Protein AF-A0A921HSR6-F1 (afdb_monomer)

Mean predicted aligned error: 4.41 Å

Structure (mmCIF, N/CA/C/O backbone):
data_AF-A0A921HSR6-F1
#
_entry.id   AF-A0A921HSR6-F1
#
loop_
_atom_site.group_PDB
_atom_site.id
_atom_site.type_symbol
_atom_site.label_atom_id
_atom_site.label_alt_id
_atom_site.label_comp_id
_atom_site.label_asym_id
_atom_site.label_entity_id
_atom_site.label_seq_id
_atom_site.pdbx_PDB_ins_code
_atom_site.Cartn_x
_atom_site.Cartn_y
_atom_site.Cartn_z
_atom_site.occupancy
_atom_site.B_iso_or_equiv
_atom_site.auth_seq_id
_atom_site.auth_comp_id
_atom_site.auth_asym_id
_atom_site.auth_atom_id
_atom_site.pdbx_PDB_model_num
ATOM 1 N N . MET A 1 1 ? 21.920 -7.507 -23.221 1.00 62.16 1 MET A N 1
ATOM 2 C CA . MET A 1 1 ? 20.585 -6.896 -23.025 1.00 62.16 1 MET A CA 1
ATOM 3 C C . MET A 1 1 ? 20.753 -5.395 -23.189 1.00 62.16 1 MET A C 1
ATOM 5 O O . MET A 1 1 ? 21.742 -4.895 -22.670 1.00 62.16 1 MET A O 1
ATOM 9 N N . SER A 1 2 ? 19.909 -4.695 -23.956 1.00 88.50 2 SER A N 1
ATOM 10 C CA . SER A 1 2 ? 20.078 -3.237 -24.112 1.00 88.50 2 SER A CA 1
ATOM 11 C C . SER A 1 2 ? 19.652 -2.505 -22.833 1.00 88.50 2 SER A C 1
ATOM 13 O O . SER A 1 2 ? 18.713 -2.935 -22.165 1.00 88.50 2 SER A O 1
ATOM 15 N N . GLU A 1 3 ? 20.315 -1.397 -22.490 1.00 90.19 3 GLU A N 1
ATOM 16 C CA . GLU A 1 3 ? 19.993 -0.588 -21.297 1.00 90.19 3 GLU A CA 1
ATOM 17 C C . GLU A 1 3 ? 18.520 -0.142 -21.273 1.00 90.19 3 GLU A C 1
ATOM 19 O O . GLU A 1 3 ? 17.867 -0.151 -20.229 1.00 90.19 3 GLU A O 1
ATOM 24 N N . ILE A 1 4 ? 17.958 0.155 -22.449 1.00 92.88 4 ILE A N 1
ATOM 25 C CA . ILE A 1 4 ? 16.549 0.528 -22.627 1.00 92.88 4 ILE A CA 1
ATOM 26 C C . ILE A 1 4 ? 15.613 -0.617 -22.214 1.00 92.88 4 ILE A C 1
ATOM 28 O O . ILE A 1 4 ? 14.612 -0.382 -21.538 1.00 92.88 4 ILE A O 1
ATOM 32 N N . GLN A 1 5 ? 15.930 -1.865 -22.577 1.00 91.75 5 GLN A N 1
ATOM 33 C CA . GLN A 1 5 ? 15.120 -3.023 -22.180 1.00 91.75 5 GLN A CA 1
ATOM 34 C C . GLN A 1 5 ? 15.128 -3.225 -20.662 1.00 91.75 5 GLN A C 1
ATOM 36 O O . GLN A 1 5 ? 14.094 -3.556 -20.080 1.00 91.75 5 GLN A O 1
ATOM 41 N N . GLU A 1 6 ? 16.272 -3.014 -20.007 1.00 93.56 6 GLU A N 1
ATOM 42 C CA . GLU A 1 6 ? 16.366 -3.139 -18.552 1.00 93.56 6 GLU A CA 1
ATOM 43 C C . GLU A 1 6 ? 15.585 -2.032 -17.831 1.00 93.56 6 GLU A C 1
ATOM 45 O O . GLU A 1 6 ? 14.879 -2.308 -16.859 1.00 93.56 6 GLU A O 1
ATOM 50 N N . PHE A 1 7 ? 15.644 -0.800 -18.341 1.00 93.62 7 PHE A N 1
ATOM 51 C CA . PHE A 1 7 ? 14.842 0.310 -17.834 1.00 93.62 7 PHE A CA 1
ATOM 52 C C . PHE A 1 7 ? 13.336 0.032 -17.948 1.00 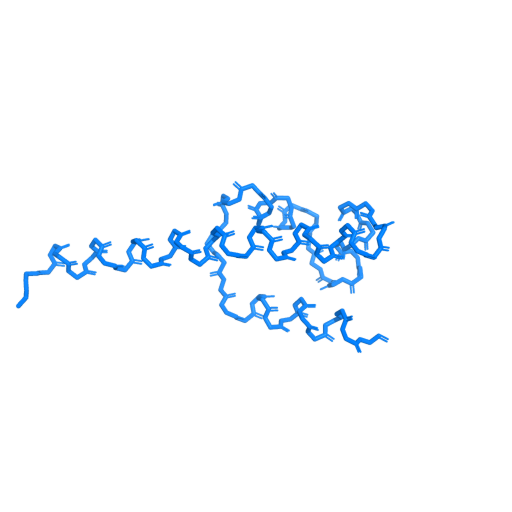93.62 7 PHE A C 1
ATOM 54 O O . PHE A 1 7 ? 12.621 0.108 -16.949 1.00 93.62 7 PHE A O 1
ATOM 61 N N . ILE A 1 8 ? 12.861 -0.369 -19.135 1.00 94.06 8 ILE A N 1
ATOM 62 C CA . ILE A 1 8 ? 11.445 -0.704 -19.363 1.00 94.06 8 ILE A CA 1
ATOM 63 C C . ILE A 1 8 ? 10.998 -1.820 -18.415 1.00 94.06 8 ILE A C 1
ATOM 65 O O . ILE A 1 8 ? 9.930 -1.725 -17.810 1.00 94.06 8 ILE A O 1
ATOM 69 N N . LYS A 1 9 ? 11.828 -2.853 -18.228 1.00 94.56 9 LYS A N 1
ATOM 70 C CA . LYS A 1 9 ? 11.532 -3.949 -17.300 1.00 94.56 9 LYS A CA 1
ATOM 71 C C . LYS A 1 9 ? 11.365 -3.453 -15.861 1.00 94.56 9 LYS A C 1
ATOM 73 O O . LYS A 1 9 ? 10.420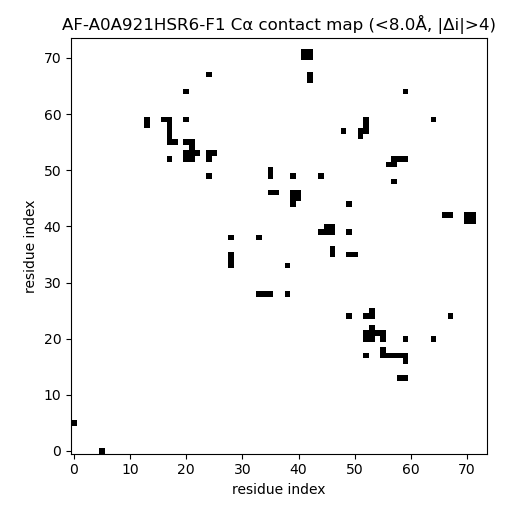 -3.874 -15.200 1.00 94.56 9 LYS A O 1
ATOM 78 N N . LYS A 1 10 ? 12.235 -2.557 -15.383 1.00 92.56 10 LYS A N 1
ATOM 79 C CA . LYS A 1 10 ? 12.144 -1.981 -14.027 1.00 92.56 10 LYS A CA 1
ATOM 80 C C . LYS A 1 10 ? 10.867 -1.160 -13.842 1.00 92.56 10 LYS A C 1
ATOM 82 O O . LYS A 1 10 ? 10.175 -1.335 -12.843 1.00 92.56 10 LYS A O 1
ATOM 87 N N . VAL A 1 11 ? 10.521 -0.320 -14.818 1.00 93.00 11 VAL A N 1
ATOM 88 C CA . VAL A 1 11 ? 9.278 0.470 -14.782 1.00 93.00 11 VAL A CA 1
ATOM 89 C C . VAL A 1 11 ? 8.055 -0.445 -14.763 1.00 93.00 11 VAL A C 1
ATOM 91 O O . VAL A 1 11 ? 7.174 -0.278 -13.925 1.00 93.00 11 VAL A O 1
ATOM 94 N N . TYR A 1 12 ? 8.022 -1.457 -15.631 1.00 93.19 12 TYR A N 1
ATOM 95 C CA . TYR A 1 12 ? 6.914 -2.407 -15.687 1.00 93.19 12 TYR A CA 1
ATOM 96 C C . TYR A 1 12 ? 6.756 -3.200 -14.382 1.00 93.19 12 TYR A C 1
ATOM 98 O O . TYR A 1 12 ? 5.644 -3.371 -13.888 1.00 93.19 12 TYR A O 1
ATOM 106 N N . GLN A 1 13 ? 7.868 -3.627 -13.772 1.00 92.00 13 GLN A N 1
ATOM 107 C CA . GLN A 1 13 ? 7.850 -4.266 -12.454 1.00 92.00 13 GLN A CA 1
ATOM 108 C C . GLN A 1 13 ? 7.282 -3.342 -11.372 1.00 92.00 13 GLN A C 1
ATOM 110 O O . GLN A 1 13 ? 6.493 -3.798 -10.548 1.00 92.00 13 GLN A O 1
ATOM 115 N N . GLN A 1 14 ? 7.628 -2.053 -11.388 1.00 91.31 14 GLN A N 1
ATOM 116 C CA . GLN A 1 14 ? 7.078 -1.089 -10.435 1.00 91.31 14 GLN A CA 1
ATOM 117 C C . GLN A 1 14 ? 5.570 -0.875 -10.635 1.00 91.31 14 GLN A C 1
ATOM 119 O O . GLN A 1 14 ? 4.841 -0.789 -9.652 1.00 91.31 14 GLN A O 1
ATOM 124 N N . ILE A 1 15 ? 5.089 -0.845 -11.882 1.00 92.19 15 ILE A N 1
ATOM 125 C CA . ILE A 1 15 ? 3.652 -0.741 -12.189 1.00 92.19 15 ILE A CA 1
ATOM 126 C C . ILE A 1 15 ? 2.886 -1.936 -11.611 1.00 92.19 15 ILE A C 1
ATOM 128 O O . ILE A 1 15 ? 1.859 -1.742 -10.963 1.00 92.19 15 ILE A O 1
ATOM 132 N N . ILE A 1 16 ? 3.401 -3.158 -11.795 1.00 91.44 16 ILE A N 1
ATOM 133 C CA . ILE A 1 16 ? 2.790 -4.367 -11.222 1.00 91.44 16 ILE A CA 1
ATOM 134 C C . ILE A 1 16 ? 2.763 -4.282 -9.694 1.00 91.44 16 ILE A C 1
ATOM 136 O O . ILE A 1 16 ? 1.718 -4.497 -9.091 1.00 91.44 16 ILE A O 1
ATOM 140 N N . LEU A 1 17 ? 3.883 -3.907 -9.068 1.00 90.19 17 LEU A N 1
ATOM 141 C CA . LEU A 1 17 ? 3.955 -3.758 -7.613 1.00 90.19 17 LEU A CA 1
ATOM 142 C C . LEU A 1 17 ? 2.949 -2.729 -7.080 1.00 90.19 17 LEU A C 1
ATOM 144 O O . LEU A 1 17 ? 2.320 -2.972 -6.052 1.00 90.19 17 LEU A O 1
ATOM 148 N N . ASN A 1 18 ? 2.782 -1.599 -7.770 1.00 91.00 18 ASN A N 1
ATOM 149 C CA . ASN A 1 18 ? 1.817 -0.571 -7.383 1.00 91.00 18 ASN A CA 1
ATOM 150 C C . ASN A 1 18 ? 0.375 -1.085 -7.510 1.00 91.00 18 ASN A C 1
ATOM 152 O O . ASN A 1 18 ? -0.436 -0.833 -6.621 1.00 91.00 18 ASN A O 1
ATOM 156 N N . LEU A 1 19 ? 0.063 -1.835 -8.574 1.00 91.69 19 LEU A N 1
ATOM 157 C CA . LEU A 1 19 ? -1.259 -2.431 -8.780 1.00 91.69 19 LEU A CA 1
ATOM 158 C C . LEU A 1 19 ? -1.587 -3.470 -7.700 1.00 91.69 19 LEU A C 1
ATOM 160 O O . LEU A 1 19 ? -2.647 -3.398 -7.077 1.00 91.69 19 LEU A O 1
ATOM 164 N N . ASP A 1 20 ? -0.665 -4.397 -7.443 1.00 89.62 20 ASP A N 1
ATOM 165 C CA . ASP A 1 20 ? -0.837 -5.428 -6.419 1.00 89.62 20 ASP A CA 1
ATOM 166 C C . ASP A 1 20 ? -1.026 -4.792 -5.037 1.00 89.62 20 ASP A C 1
ATOM 168 O O . ASP A 1 20 ? -1.907 -5.187 -4.269 1.00 89.62 20 ASP A O 1
ATOM 172 N N . ALA A 1 21 ? -0.248 -3.750 -4.731 1.00 90.12 21 ALA A N 1
ATOM 173 C CA . ALA A 1 21 ? -0.392 -2.997 -3.494 1.00 90.12 21 ALA A CA 1
ATOM 174 C C . ALA A 1 21 ? -1.759 -2.307 -3.384 1.00 90.12 21 ALA A C 1
ATOM 176 O O . ALA A 1 21 ? -2.388 -2.387 -2.328 1.00 90.12 21 ALA A O 1
ATOM 177 N N . ALA A 1 22 ? -2.233 -1.663 -4.455 1.00 93.00 22 ALA A N 1
ATOM 178 C CA . ALA A 1 22 ? -3.528 -0.987 -4.483 1.00 93.00 22 ALA A CA 1
ATOM 179 C C . ALA A 1 22 ? -4.674 -1.955 -4.153 1.00 93.00 22 ALA A C 1
ATOM 181 O O . ALA A 1 22 ? -5.518 -1.655 -3.301 1.00 93.00 22 ALA A O 1
ATOM 182 N N . VAL A 1 23 ? -4.664 -3.140 -4.773 1.00 92.25 23 VAL A N 1
ATOM 183 C CA . VAL A 1 23 ? -5.657 -4.196 -4.535 1.00 92.25 23 VAL A CA 1
ATOM 184 C C . VAL A 1 23 ? -5.575 -4.699 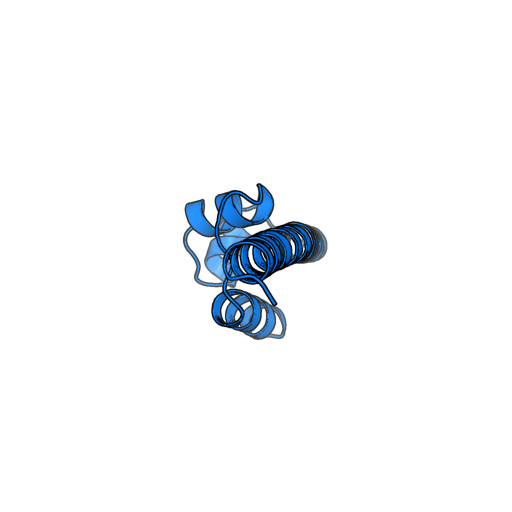-3.095 1.00 92.25 23 VAL A C 1
ATOM 186 O O . VAL A 1 23 ? -6.576 -4.674 -2.379 1.00 92.25 23 VAL A O 1
ATOM 189 N N . LEU A 1 24 ? -4.383 -5.091 -2.633 1.00 90.06 24 LEU A N 1
ATOM 190 C CA . LEU A 1 24 ? -4.196 -5.661 -1.295 1.00 90.06 24 LEU A CA 1
ATOM 191 C C . LEU A 1 24 ? -4.585 -4.690 -0.177 1.00 90.06 24 LEU A C 1
ATOM 193 O O . LEU A 1 24 ? -5.248 -5.090 0.781 1.00 90.06 24 LEU A O 1
ATOM 197 N N . VAL A 1 25 ? -4.190 -3.420 -0.291 1.00 91.25 25 VAL A N 1
ATOM 198 C CA . VAL A 1 25 ? -4.508 -2.388 0.705 1.00 91.25 25 VAL A CA 1
ATOM 199 C C . VAL A 1 25 ? -6.005 -2.099 0.732 1.00 91.25 25 VAL A C 1
ATOM 201 O O . VAL A 1 25 ? -6.599 -2.066 1.813 1.00 91.25 25 VAL A O 1
ATOM 204 N N . THR A 1 26 ? -6.629 -1.975 -0.442 1.00 93.44 26 THR A N 1
ATOM 205 C CA . THR A 1 26 ? -8.076 -1.756 -0.556 1.00 93.44 26 THR A CA 1
ATOM 206 C C . THR A 1 26 ? -8.859 -2.913 0.062 1.00 93.44 26 THR A C 1
ATOM 208 O O . THR A 1 26 ? -9.783 -2.691 0.850 1.00 93.44 26 THR A O 1
ATOM 211 N N . ASP A 1 27 ? -8.492 -4.150 -0.268 1.00 92.88 27 ASP A N 1
ATOM 212 C CA . ASP A 1 27 ? -9.167 -5.346 0.229 1.00 92.88 27 ASP A CA 1
ATOM 213 C C . ASP A 1 27 ? -8.999 -5.508 1.733 1.00 92.88 27 ASP A C 1
ATOM 215 O O . ASP A 1 27 ? -9.964 -5.810 2.435 1.00 92.88 27 ASP A O 1
ATOM 219 N N . LEU A 1 28 ? -7.793 -5.280 2.251 1.00 90.94 28 LEU A N 1
ATOM 220 C CA . LEU A 1 28 ? -7.528 -5.336 3.682 1.00 90.94 28 LEU A CA 1
ATOM 221 C C . LEU A 1 28 ? -8.356 -4.296 4.440 1.00 90.94 28 LEU A C 1
ATOM 223 O O . LEU A 1 28 ? -9.037 -4.642 5.405 1.00 90.94 28 LEU A O 1
ATOM 227 N N . ARG A 1 29 ? -8.367 -3.042 3.976 1.00 94.19 29 ARG A N 1
ATOM 228 C CA . ARG A 1 29 ? -9.173 -1.985 4.590 1.00 94.19 29 ARG A CA 1
ATOM 229 C C . ARG A 1 29 ? -10.662 -2.333 4.593 1.00 94.19 29 ARG A C 1
ATOM 231 O O . ARG A 1 29 ? -11.333 -2.145 5.608 1.00 94.19 29 ARG A O 1
ATOM 238 N N . LYS A 1 30 ? -11.177 -2.849 3.472 1.00 93.94 30 LYS A N 1
ATOM 239 C CA . LYS A 1 30 ? -12.575 -3.289 3.357 1.00 93.94 30 LYS A CA 1
ATOM 240 C C . LYS A 1 30 ? -12.886 -4.459 4.290 1.00 93.94 30 LYS A C 1
ATOM 242 O O . LYS A 1 30 ? -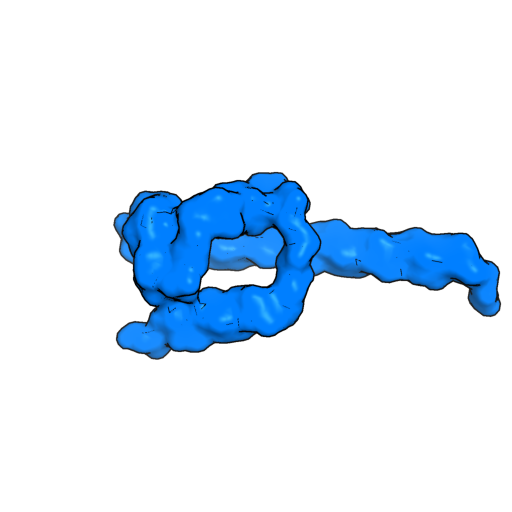13.926 -4.435 4.938 1.00 93.94 30 LYS A O 1
ATOM 247 N N . LYS A 1 31 ? -11.989 -5.445 4.416 1.00 93.00 31 LYS A N 1
ATOM 248 C CA . LYS A 1 31 ? -12.140 -6.585 5.344 1.00 93.00 31 LYS A CA 1
ATOM 249 C C . LYS A 1 31 ? -12.198 -6.152 6.807 1.00 93.00 31 LYS A C 1
ATOM 251 O O . LYS A 1 31 ? -12.918 -6.761 7.587 1.00 93.00 31 LYS A O 1
ATOM 256 N N . LEU A 1 32 ? -11.470 -5.096 7.162 1.00 91.00 32 LEU A N 1
ATOM 257 C CA . LEU A 1 32 ? -11.506 -4.494 8.496 1.00 91.00 32 LEU A CA 1
ATOM 258 C C . LEU A 1 32 ? -12.698 -3.543 8.699 1.00 91.00 32 LEU A C 1
ATOM 260 O O . LEU A 1 32 ? -12.867 -3.012 9.792 1.00 91.00 32 LEU A O 1
ATOM 264 N N . ASN A 1 33 ? -13.513 -3.319 7.661 1.00 95.81 33 ASN A N 1
ATOM 265 C CA . ASN A 1 33 ? -14.636 -2.383 7.650 1.00 95.81 33 ASN A CA 1
ATOM 266 C C . ASN A 1 33 ? -14.243 -0.953 8.078 1.00 95.81 33 ASN A C 1
ATOM 268 O O . ASN A 1 33 ? -14.971 -0.286 8.808 1.00 95.81 33 ASN A O 1
ATOM 272 N N . MET A 1 34 ? -13.070 -0.492 7.629 1.00 94.69 34 MET A N 1
ATOM 273 C CA . MET A 1 34 ? -12.522 0.823 7.973 1.00 94.69 34 MET A CA 1
ATOM 274 C C . MET A 1 34 ? -12.641 1.819 6.811 1.00 94.69 34 MET A C 1
ATOM 276 O O . MET A 1 34 ? -12.438 1.499 5.632 1.00 94.69 34 MET A O 1
ATOM 280 N N . SER A 1 35 ? -12.891 3.083 7.141 1.00 96.19 35 SER A N 1
ATOM 281 C CA . SER A 1 35 ? -12.657 4.203 6.230 1.00 96.19 35 SER A CA 1
ATOM 282 C C . SER A 1 35 ? -11.159 4.377 5.942 1.00 96.19 35 SER A C 1
ATOM 284 O O . SER A 1 35 ? -10.300 3.887 6.677 1.00 96.19 35 SER A O 1
ATOM 286 N N . GLN A 1 36 ? -10.811 5.112 4.879 1.00 94.12 36 GLN A N 1
ATOM 287 C CA . GLN A 1 36 ? -9.404 5.424 4.567 1.00 94.12 36 GLN A CA 1
ATOM 288 C C . GLN A 1 36 ? -8.695 6.129 5.734 1.00 94.12 36 GLN A C 1
ATOM 290 O O . GLN A 1 36 ? -7.516 5.884 5.974 1.00 94.12 36 GLN A O 1
ATOM 295 N N . LYS A 1 37 ? -9.417 6.974 6.481 1.00 95.88 37 LYS A N 1
ATOM 296 C CA . LYS A 1 37 ? -8.886 7.694 7.644 1.00 95.88 37 LYS A CA 1
ATOM 297 C C . LYS A 1 37 ? -8.571 6.754 8.806 1.00 95.88 37 LYS A C 1
ATOM 299 O O . LYS A 1 37 ? -7.477 6.831 9.357 1.00 95.88 37 LYS A O 1
ATOM 304 N N . GLU A 1 38 ? -9.508 5.881 9.163 1.00 95.00 38 GLU A N 1
ATOM 305 C CA . GLU A 1 38 ? -9.330 4.912 10.255 1.00 95.00 38 GLU A CA 1
ATOM 306 C C . GLU A 1 38 ? -8.218 3.922 9.926 1.00 95.00 38 GLU A C 1
ATOM 308 O O . GLU A 1 38 ? -7.344 3.667 10.751 1.00 95.00 38 GLU A O 1
ATOM 313 N N . PHE A 1 39 ? -8.193 3.433 8.686 1.00 93.94 39 PHE A N 1
ATOM 314 C CA . PHE A 1 39 ? -7.157 2.518 8.237 1.00 93.94 39 PHE A CA 1
ATOM 315 C C . PHE A 1 39 ? -5.772 3.165 8.270 1.00 93.94 39 PHE A C 1
ATOM 317 O O . PHE A 1 39 ? -4.842 2.580 8.815 1.00 93.94 39 PHE A O 1
ATOM 324 N N . ALA A 1 40 ? -5.639 4.397 7.770 1.00 93.12 40 ALA A N 1
ATOM 325 C CA . ALA A 1 40 ? -4.391 5.156 7.826 1.00 93.12 40 ALA A CA 1
ATOM 326 C C . ALA A 1 40 ? -3.869 5.306 9.266 1.00 93.12 40 ALA A C 1
ATOM 328 O O . ALA A 1 40 ? -2.683 5.101 9.521 1.00 93.12 40 ALA A O 1
ATOM 329 N N . GLN A 1 41 ? -4.758 5.585 10.225 1.00 93.00 41 GLN A N 1
ATOM 330 C CA . GLN A 1 41 ? -4.405 5.633 11.646 1.00 93.00 41 GLN A CA 1
ATOM 331 C C . GLN A 1 41 ? -3.980 4.260 12.182 1.00 93.00 41 GLN A C 1
ATOM 333 O O . GLN A 1 41 ? -2.971 4.165 12.881 1.00 93.00 41 GLN A O 1
ATOM 338 N N . HIS A 1 42 ? -4.707 3.200 11.820 1.00 89.44 42 HIS A N 1
ATOM 339 C CA . HIS A 1 42 ? -4.425 1.827 12.236 1.00 89.44 42 HIS A CA 1
ATOM 340 C C . HIS A 1 42 ? -3.046 1.345 11.757 1.00 89.44 42 HIS A C 1
ATOM 342 O O . HIS A 1 42 ? -2.278 0.792 12.544 1.00 89.44 42 HIS A O 1
ATOM 348 N N . VAL A 1 43 ? -2.684 1.632 10.501 1.00 88.88 43 VAL A N 1
ATOM 349 C CA . VAL A 1 43 ? -1.378 1.260 9.924 1.00 88.88 43 VAL A CA 1
ATOM 350 C C . VAL A 1 43 ? -0.295 2.329 10.097 1.00 88.88 43 VAL A C 1
ATOM 352 O O . VAL A 1 43 ? 0.806 2.181 9.570 1.00 88.88 43 VAL A O 1
ATOM 355 N N . LYS A 1 44 ? -0.589 3.405 10.840 1.00 90.12 44 LYS A N 1
ATOM 356 C CA . LYS A 1 44 ? 0.322 4.528 11.130 1.00 90.12 44 LYS A CA 1
ATOM 357 C C . LYS A 1 44 ? 0.924 5.179 9.878 1.00 90.12 44 LYS A C 1
ATOM 359 O O . LYS A 1 44 ? 2.090 5.566 9.872 1.00 90.12 44 LYS A O 1
ATOM 364 N N . GLN A 1 45 ? 0.122 5.317 8.827 1.00 89.69 45 GLN A N 1
ATOM 365 C CA . GLN A 1 45 ? 0.498 5.990 7.584 1.00 89.69 45 GLN A CA 1
ATOM 366 C C . GLN A 1 45 ? -0.328 7.268 7.386 1.00 89.69 45 GLN A C 1
ATOM 368 O O . GLN A 1 45 ? -1.447 7.369 7.892 1.00 89.69 45 GLN A O 1
ATOM 373 N N . PRO A 1 46 ? 0.169 8.259 6.627 1.00 93.50 46 PRO A N 1
ATOM 374 C CA . PRO A 1 46 ? -0.651 9.388 6.203 1.00 93.50 46 PRO A CA 1
ATOM 375 C C . PRO A 1 46 ? -1.846 8.939 5.346 1.00 93.50 46 PRO A C 1
ATOM 377 O O . PRO A 1 46 ? -1.729 8.045 4.509 1.00 93.50 46 PRO A O 1
ATOM 380 N N . ILE A 1 47 ? -2.990 9.618 5.488 1.00 94.88 47 ILE A N 1
ATOM 381 C CA . ILE A 1 47 ? -4.190 9.349 4.669 1.00 94.88 47 ILE A CA 1
ATOM 382 C C . ILE A 1 47 ? -3.889 9.556 3.179 1.00 94.88 47 ILE A C 1
ATOM 384 O O . ILE A 1 47 ? -4.361 8.790 2.344 1.00 94.88 47 ILE A O 1
ATOM 388 N N . SER A 1 48 ? -3.077 10.565 2.843 1.00 94.50 48 SER A N 1
ATOM 389 C CA . SER A 1 48 ? -2.621 10.818 1.472 1.00 94.50 48 SER A CA 1
ATOM 390 C C . SER A 1 48 ? -1.831 9.642 0.901 1.00 94.50 48 SER A C 1
ATOM 392 O O . SER A 1 48 ? -2.033 9.297 -0.259 1.00 94.50 48 SER A O 1
ATOM 394 N N . THR A 1 49 ? -0.997 8.991 1.715 1.00 92.06 49 THR A N 1
ATOM 395 C CA . THR A 1 49 ? -0.258 7.786 1.326 1.00 92.06 49 THR A CA 1
ATOM 396 C C . THR A 1 49 ? -1.214 6.635 1.039 1.00 92.06 49 THR A C 1
ATOM 398 O O . THR A 1 49 ? -1.114 6.034 -0.022 1.00 92.06 49 THR A O 1
ATOM 401 N N . ILE A 1 50 ? -2.187 6.366 1.919 1.00 93.62 50 ILE A N 1
A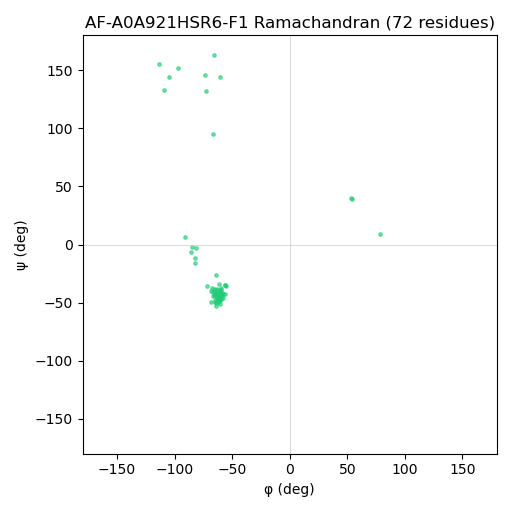TOM 402 C CA . ILE A 1 50 ? -3.200 5.322 1.673 1.00 93.62 50 ILE A CA 1
ATOM 403 C C . ILE A 1 50 ? -3.993 5.615 0.400 1.00 93.62 50 ILE A C 1
ATOM 405 O O . ILE A 1 50 ? -4.131 4.740 -0.447 1.00 93.62 50 ILE A O 1
ATOM 409 N N . LYS A 1 51 ? -4.456 6.857 0.223 1.00 94.44 51 LYS A N 1
ATOM 410 C CA . LYS A 1 51 ? -5.187 7.269 -0.979 1.00 94.44 51 LYS A CA 1
ATOM 411 C C . LYS A 1 51 ? -4.349 7.086 -2.247 1.00 94.44 51 LYS A C 1
ATOM 413 O O . LYS A 1 51 ? -4.868 6.602 -3.244 1.00 94.44 51 LYS A O 1
ATOM 418 N N . GLY A 1 52 ? -3.070 7.455 -2.201 1.00 93.44 52 GLY A N 1
ATOM 419 C CA . GLY A 1 52 ? -2.152 7.300 -3.325 1.00 93.44 52 GLY A CA 1
ATOM 420 C C . GLY A 1 52 ? -1.840 5.838 -3.649 1.00 93.44 52 GLY A C 1
ATOM 421 O O . GLY A 1 52 ? -1.782 5.482 -4.820 1.00 93.44 52 GLY A O 1
ATOM 422 N N . ILE A 1 53 ? -1.710 4.975 -2.634 1.00 92.69 53 ILE A N 1
ATOM 423 C CA . ILE A 1 53 ? -1.565 3.528 -2.844 1.00 92.69 53 ILE A CA 1
ATOM 424 C C . ILE A 1 53 ? -2.827 2.959 -3.493 1.00 92.69 53 ILE A C 1
ATOM 426 O O . ILE A 1 53 ? -2.719 2.281 -4.505 1.00 92.69 53 ILE A O 1
ATOM 430 N N . GLU A 1 54 ? -4.017 3.242 -2.952 1.00 92.75 54 GLU A N 1
ATOM 431 C CA . GLU A 1 54 ? -5.280 2.709 -3.492 1.00 92.75 54 GLU A CA 1
ATOM 432 C C . GLU A 1 54 ? -5.580 3.202 -4.915 1.00 92.75 54 GLU A C 1
ATOM 434 O O . GLU A 1 54 ? -6.266 2.513 -5.666 1.00 92.75 54 GLU A O 1
ATOM 439 N N . ALA A 1 55 ? -5.055 4.369 -5.298 1.00 91.94 55 ALA A N 1
ATOM 440 C CA . ALA A 1 55 ? -5.141 4.894 -6.659 1.00 91.94 55 ALA A CA 1
ATOM 441 C C . ALA A 1 55 ? -4.072 4.324 -7.614 1.00 91.94 55 ALA A C 1
ATOM 443 O O . ALA A 1 55 ? -4.217 4.455 -8.825 1.00 91.94 55 ALA A O 1
ATOM 444 N N . GLY A 1 56 ? -3.009 3.695 -7.096 1.00 87.69 56 GLY A N 1
ATOM 445 C CA . GLY A 1 56 ? -1.852 3.257 -7.888 1.00 87.69 56 GLY A CA 1
ATOM 446 C C . GLY A 1 56 ? -0.867 4.379 -8.251 1.00 87.69 56 GLY A C 1
ATOM 447 O O . GLY A 1 56 ? 0.071 4.146 -9.012 1.00 87.69 56 GLY A O 1
ATOM 448 N N . ASP A 1 57 ? -1.043 5.574 -7.682 1.00 86.50 57 ASP A N 1
ATOM 449 C CA . ASP A 1 57 ? -0.281 6.792 -8.001 1.00 86.50 57 ASP A CA 1
ATOM 450 C C . ASP A 1 57 ? 1.039 6.914 -7.220 1.00 86.50 57 ASP A C 1
ATOM 452 O O . ASP A 1 57 ? 1.832 7.832 -7.440 1.00 86.50 57 ASP A O 1
ATOM 456 N N . VAL A 1 58 ? 1.286 6.009 -6.270 1.00 81.31 58 VAL A N 1
ATOM 457 C CA . VAL A 1 58 ? 2.489 6.008 -5.430 1.00 81.31 58 VAL A CA 1
ATOM 458 C C . VAL A 1 58 ? 3.386 4.845 -5.818 1.00 81.31 58 VAL A C 1
ATOM 460 O O . VAL A 1 58 ? 2.932 3.709 -5.889 1.00 81.31 58 VAL A O 1
ATOM 463 N N . ASN A 1 59 ? 4.685 5.118 -5.980 1.00 83.94 59 ASN A N 1
ATOM 464 C CA . ASN A 1 59 ? 5.705 4.074 -6.067 1.00 83.94 59 ASN A CA 1
ATOM 465 C C . ASN A 1 59 ? 5.824 3.357 -4.724 1.00 83.94 59 ASN A C 1
ATOM 467 O O . ASN A 1 59 ? 6.518 3.805 -3.807 1.00 83.94 59 ASN A O 1
ATOM 471 N N . VAL A 1 60 ? 5.106 2.247 -4.609 1.00 85.56 60 VAL A N 1
ATOM 472 C CA . VAL A 1 60 ? 5.061 1.455 -3.392 1.00 85.56 60 VAL A CA 1
ATOM 473 C C . VAL A 1 60 ? 6.383 0.722 -3.225 1.00 85.56 60 VAL A C 1
ATOM 475 O O . VAL A 1 60 ? 6.895 0.079 -4.143 1.00 85.56 60 VAL A O 1
ATOM 478 N N . THR A 1 61 ? 6.939 0.810 -2.020 1.00 84.56 61 THR A N 1
ATOM 479 C CA . THR A 1 61 ? 8.120 0.040 -1.636 1.00 84.56 61 THR A CA 1
ATOM 480 C C . THR A 1 61 ? 7.702 -1.216 -0.881 1.00 84.56 61 THR A C 1
ATOM 482 O O . THR A 1 61 ? 6.693 -1.229 -0.173 1.00 84.56 61 THR A O 1
ATOM 485 N N . GLN A 1 62 ? 8.513 -2.272 -0.968 1.00 78.88 62 GLN A N 1
ATOM 486 C CA . GLN A 1 62 ? 8.292 -3.494 -0.185 1.00 78.88 62 GLN A CA 1
ATOM 487 C C . GLN A 1 62 ? 8.222 -3.215 1.324 1.00 78.88 62 GLN A C 1
ATOM 489 O O . GLN A 1 62 ? 7.437 -3.845 2.028 1.00 78.88 62 GLN A O 1
ATOM 494 N N . ASN 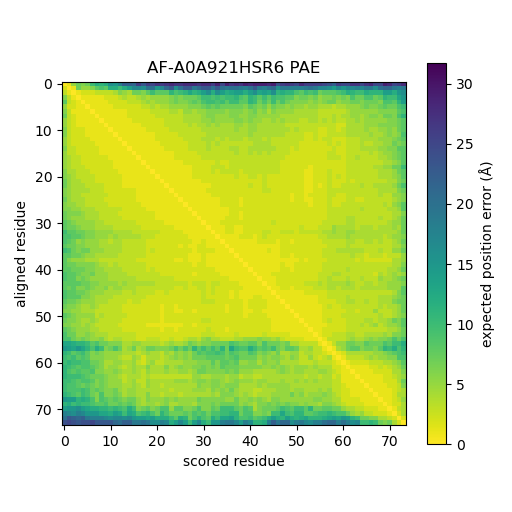A 1 63 ? 8.994 -2.241 1.820 1.00 81.88 63 ASN A N 1
ATOM 495 C CA . ASN A 1 63 ? 8.968 -1.841 3.228 1.00 81.88 63 ASN A CA 1
ATOM 496 C C . ASN A 1 63 ? 7.596 -1.301 3.642 1.00 81.88 63 ASN A C 1
ATOM 498 O O . ASN A 1 63 ? 7.058 -1.739 4.653 1.00 81.88 63 ASN A O 1
ATOM 502 N N . LEU A 1 64 ? 6.994 -0.434 2.823 1.00 81.44 64 LEU A N 1
ATOM 503 C CA . LEU A 1 64 ? 5.663 0.111 3.087 1.00 81.44 64 LEU A CA 1
ATOM 504 C C . LEU A 1 64 ? 4.594 -0.991 3.148 1.00 81.44 64 LEU A C 1
ATOM 506 O O . LEU A 1 64 ? 3.760 -0.988 4.051 1.00 81.44 64 LEU A O 1
ATOM 510 N N . ILE A 1 65 ? 4.649 -1.972 2.240 1.00 78.88 65 ILE A N 1
ATOM 511 C CA . ILE A 1 65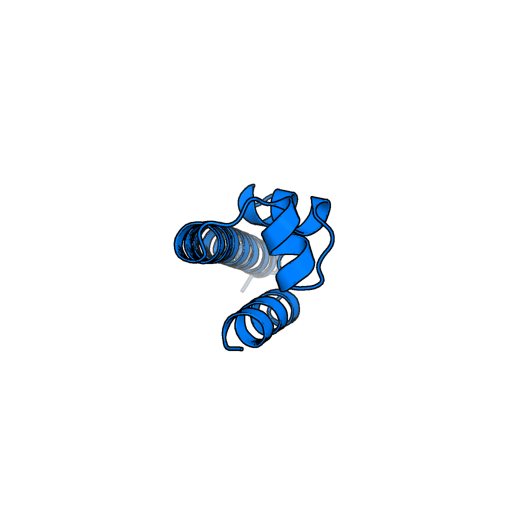 ? 3.743 -3.133 2.286 1.00 78.88 65 ILE A CA 1
ATOM 512 C C . ILE A 1 65 ? 3.972 -3.946 3.564 1.00 78.88 65 ILE A C 1
ATOM 514 O O . ILE A 1 65 ? 3.013 -4.303 4.249 1.00 78.88 65 ILE A O 1
ATOM 518 N N . ASN A 1 66 ? 5.230 -4.214 3.917 1.00 82.31 66 ASN A N 1
ATOM 519 C CA . ASN A 1 66 ? 5.569 -4.959 5.128 1.00 82.31 66 ASN A CA 1
ATOM 520 C C . ASN A 1 66 ? 5.061 -4.264 6.396 1.00 82.31 66 ASN A C 1
ATOM 522 O O . ASN A 1 66 ? 4.574 -4.939 7.304 1.00 82.31 66 ASN A O 1
ATOM 526 N N . ASP A 1 67 ? 5.141 -2.937 6.458 1.00 79.94 67 ASP A N 1
ATOM 527 C CA . ASP A 1 67 ? 4.653 -2.151 7.590 1.00 79.94 67 ASP A CA 1
ATOM 528 C C . ASP A 1 67 ? 3.125 -2.221 7.713 1.00 79.94 67 ASP A C 1
ATOM 530 O O . ASP A 1 67 ? 2.599 -2.415 8.815 1.00 79.94 67 ASP A O 1
ATOM 534 N N . ILE A 1 68 ? 2.407 -2.162 6.585 1.00 80.56 68 ILE A N 1
ATOM 535 C CA . ILE A 1 68 ? 0.948 -2.339 6.534 1.00 80.56 68 ILE A CA 1
ATOM 536 C C . ILE A 1 68 ? 0.555 -3.745 7.009 1.00 80.56 68 ILE A C 1
ATOM 538 O O . ILE A 1 68 ? -0.290 -3.888 7.894 1.00 80.56 68 ILE A O 1
ATOM 542 N N . VAL A 1 69 ? 1.205 -4.789 6.483 1.00 78.88 69 VAL A N 1
ATOM 543 C CA . VAL A 1 69 ? 0.920 -6.190 6.842 1.00 78.88 69 VAL A CA 1
ATOM 544 C C . VAL A 1 69 ? 1.205 -6.464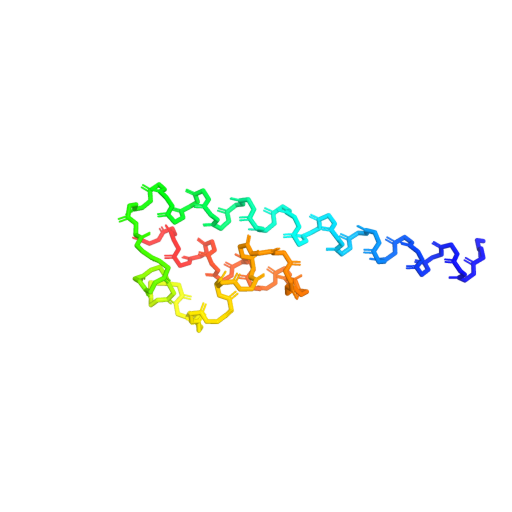 8.319 1.00 78.88 69 VAL A C 1
ATOM 546 O O . VAL A 1 69 ? 0.412 -7.128 8.985 1.00 78.88 69 VAL A O 1
ATOM 549 N N . LYS A 1 70 ? 2.321 -5.959 8.859 1.00 80.44 70 LYS A N 1
ATOM 550 C CA . LYS A 1 70 ? 2.656 -6.110 10.285 1.00 80.44 70 LYS A CA 1
ATOM 551 C C . LYS A 1 70 ? 1.637 -5.426 11.187 1.00 80.44 70 LYS A C 1
ATOM 553 O O . LYS A 1 70 ? 1.330 -5.957 12.250 1.00 80.44 70 LYS A O 1
ATOM 558 N N . SER A 1 71 ? 1.136 -4.268 10.771 1.00 77.00 71 SER A N 1
ATOM 559 C CA . SER A 1 71 ? 0.177 -3.493 11.558 1.00 77.00 71 SER A CA 1
ATOM 560 C C . SER A 1 71 ? -1.200 -4.156 11.588 1.00 77.00 71 SER A C 1
ATOM 562 O O . SER A 1 71 ? -1.831 -4.164 12.635 1.00 77.00 71 SER A O 1
ATOM 564 N N . ALA A 1 72 ? -1.611 -4.790 10.486 1.00 69.31 72 ALA A N 1
ATOM 565 C CA . ALA A 1 72 ? -2.905 -5.462 10.370 1.00 69.31 72 ALA A CA 1
ATOM 566 C C . ALA A 1 72 ? -2.970 -6.886 10.960 1.00 69.31 72 ALA A C 1
ATOM 568 O O . ALA A 1 72 ? -4.053 -7.454 11.065 1.00 69.31 72 ALA A O 1
ATOM 569 N N . LYS A 1 73 ? -1.828 -7.498 11.308 1.00 63.94 73 LYS A N 1
ATOM 570 C CA . LYS A 1 73 ? -1.761 -8.811 11.988 1.00 63.94 73 LYS A CA 1
ATOM 571 C C . LYS A 1 73 ? -1.886 -8.729 13.518 1.00 63.94 73 LYS A C 1
ATOM 573 O O . LYS A 1 73 ? -1.806 -9.769 14.171 1.00 63.94 73 LYS A O 1
ATOM 578 N N . LYS A 1 74 ? -2.002 -7.527 14.083 1.00 49.84 74 LYS A N 1
ATOM 579 C CA . LYS A 1 74 ? -2.257 -7.300 15.511 1.00 49.84 74 LYS A CA 1
ATOM 580 C C . LYS A 1 74 ? -3.742 -7.123 15.766 1.00 49.84 74 LYS A C 1
ATOM 582 O O . LYS A 1 74 ? -4.170 -7.589 16.840 1.00 49.84 74 LYS A O 1
#

Foldseek 3Di:
DDPVVVVVVVVVVQLVVLVVQLVVLVVLCVVVVHDLVVLCVQLVHDSVVSVCSVVSNDRDDPVSVVSSVVSSVD

Nearest PDB structures (foldseek):
  4i6u-assembly1_A  TM=8.889E-01  e=1.543E-02  Enterobacter sp. RFL1396
  3g5g-assembly5_J  TM=8.966E-01  e=2.085E-02  Enterobacter sp. RFL1396
  3g5g-assembly5_I  TM=8.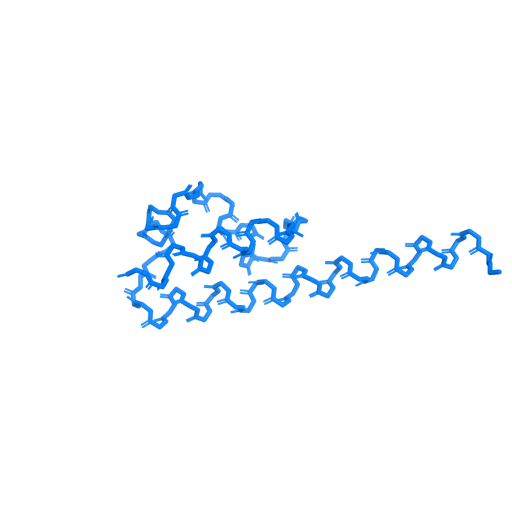953E-01  e=2.352E-02  Enterobacter sp. RFL1396
  3fya-assembly1_A  TM=8.697E-01  e=2.352E-02  Enterobacter sp. RFL1396
  1y7y-assembly1_B  TM=8.607E-01  e=3.377E-02  Aeromonas hydrophila

pLDDT: mean 88.54, std 8.27, range [49.84, 96.19]

InterPro domains:
  IPR001387 Cro/C1-type, helix-turn-helix domain [PF01381] (27-67)
  IPR001387 Cro/C1-type, helix-turn-helix domain [cd00093] (28-70)
  IPR010982 Lambda repressor-like, DNA-binding domain superfamily [G3DSA:1.10.260.40] (12-73)
  IPR010982 Lambda repressor-like, DNA-binding domain superfamily [SSF47413] (24-70)

Sequence (74 aa):
MSEIQEFIKKVYQQIILNLDAAVLVTDLRKKLNMSQKEFAQHVKQPISTIKGIEAGDVNVTQNLINDIVKSAKK

Radius of gyration: 13.95 Å; Cα contacts (8 Å, |Δi|>4): 55; chains: 1; bounding box: 35×20×40 Å

Secondary structure (DSSP, 8-state):
--HHHHHHHHHHHHHHHHHHHHHHHHHHHHHTT--HHHHHHHTT--HHHHHHHHHT-S---HHHHHHHHHHHT-

Organism: NCBI:txid1612

Solvent-accessible surface area (backbone atoms only — not comparable to full-atom values): 4092 Å² total; per-residue (Å²): 132,58,74,66,57,55,50,52,50,53,52,52,52,51,53,51,49,10,47,54,47,13,52,51,51,49,50,52,32,56,75,69,72,43,53,68,63,57,38,15,59,64,44,74,44,56,49,67,56,51,53,29,31,57,68,44,76,36,91,67,48,72,65,61,53,51,47,42,54,60,42,73,75,109